Protein AF-A0A537VI72-F1 (afdb_monomer)

Radius of gyration: 12.32 Å; Cα contacts (8 Å, |Δi|>4): 89; chains: 1; bounding box: 38×20×35 Å

Mean predicted aligned error: 8.65 Å

pLDDT: mean 70.5, std 12.78, range [35.41, 85.62]

Secondary structure (DSSP, 8-state):
------HHHHHHHHHHHHS-EEEESTTSHHHHHHHHHTTSEEEEEE-SSS-EEEEEE-HHHHHHHHHHHTT--

Structure (mmCIF, N/CA/C/O backbone):
data_AF-A0A537VI72-F1
#
_entry.id   AF-A0A537VI72-F1
#
loop_
_atom_site.group_PDB
_atom_site.id
_atom_site.type_symbol
_atom_site.label_atom_id
_atom_site.label_alt_id
_atom_site.label_comp_id
_atom_site.label_asym_id
_atom_site.label_entity_id
_atom_site.label_seq_id
_atom_site.pdbx_PDB_ins_code
_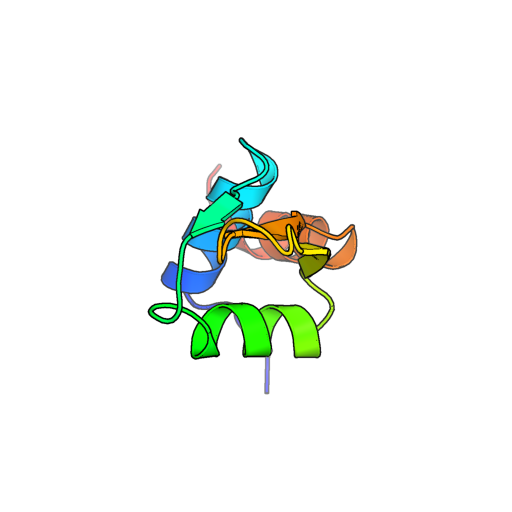atom_site.Cartn_x
_atom_site.Cartn_y
_atom_site.Cartn_z
_atom_site.occupancy
_atom_site.B_iso_or_equiv
_atom_site.auth_seq_id
_atom_site.auth_comp_id
_atom_site.auth_asym_id
_atom_site.auth_atom_id
_atom_site.pdbx_PDB_model_num
ATOM 1 N N . MET A 1 1 ? 3.961 -5.665 -20.118 1.00 41.19 1 MET A N 1
ATOM 2 C CA . MET A 1 1 ? 3.875 -4.456 -19.275 1.00 41.19 1 MET A CA 1
ATOM 3 C C . MET A 1 1 ? 4.734 -4.713 -18.060 1.00 41.19 1 MET A C 1
ATOM 5 O O . MET A 1 1 ? 4.354 -5.513 -17.219 1.00 41.19 1 MET A O 1
ATOM 9 N N . THR A 1 2 ? 5.940 -4.157 -18.036 1.00 44.88 2 THR A N 1
ATOM 10 C CA . THR A 1 2 ? 6.804 -4.197 -16.856 1.00 44.88 2 THR A CA 1
ATOM 11 C C . THR A 1 2 ? 6.065 -3.446 -15.763 1.00 44.88 2 THR A C 1
ATOM 13 O O . THR A 1 2 ? 5.729 -2.276 -15.936 1.00 44.88 2 THR A O 1
ATOM 16 N N . ASP A 1 3 ? 5.709 -4.152 -14.700 1.00 56.81 3 ASP A N 1
ATOM 17 C CA . ASP A 1 3 ? 4.851 -3.656 -13.635 1.00 56.81 3 ASP A CA 1
ATOM 18 C C . ASP A 1 3 ? 5.661 -2.710 -12.728 1.00 56.81 3 ASP A C 1
ATOM 20 O O . ASP A 1 3 ? 6.029 -3.025 -11.602 1.00 56.81 3 ASP A O 1
ATOM 24 N N . ILE A 1 4 ? 6.055 -1.565 -13.290 1.00 70.00 4 ILE A N 1
ATOM 25 C CA . ILE A 1 4 ? 6.897 -0.568 -12.636 1.00 70.00 4 ILE A CA 1
ATOM 26 C C . ILE A 1 4 ? 6.012 0.181 -11.645 1.00 70.00 4 ILE A C 1
ATOM 28 O O . ILE A 1 4 ? 5.081 0.894 -12.029 1.00 70.00 4 ILE A O 1
ATOM 32 N N . LEU A 1 5 ? 6.297 -0.014 -10.360 1.00 73.88 5 LEU A N 1
ATOM 33 C CA . LEU A 1 5 ? 5.729 0.792 -9.289 1.00 73.88 5 LEU A CA 1
ATOM 34 C C . LEU A 1 5 ? 6.074 2.263 -9.535 1.00 73.88 5 LEU A C 1
ATOM 36 O O . LEU A 1 5 ? 7.223 2.616 -9.796 1.00 73.88 5 LEU A O 1
ATOM 40 N N . THR A 1 6 ? 5.075 3.131 -9.446 1.00 79.75 6 THR A N 1
ATOM 41 C CA . THR A 1 6 ? 5.291 4.580 -9.518 1.00 79.75 6 THR A CA 1
ATOM 42 C C . THR A 1 6 ? 6.052 5.075 -8.282 1.00 79.75 6 THR A C 1
ATOM 44 O O . THR A 1 6 ? 5.968 4.471 -7.215 1.00 79.75 6 THR A O 1
ATOM 47 N N . ASN A 1 7 ? 6.766 6.203 -8.383 1.00 79.94 7 ASN A N 1
ATOM 48 C CA . ASN A 1 7 ? 7.483 6.801 -7.240 1.00 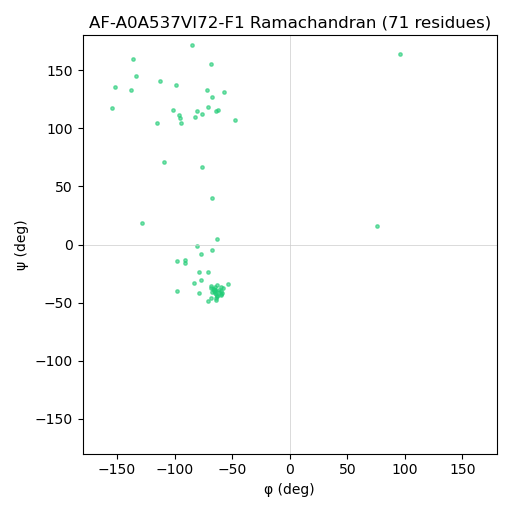79.94 7 ASN A CA 1
ATOM 49 C C . ASN A 1 7 ? 6.581 7.031 -6.011 1.00 79.94 7 ASN A C 1
ATOM 51 O O . ASN A 1 7 ? 7.018 6.860 -4.870 1.00 79.94 7 ASN A O 1
ATOM 55 N N . ASP A 1 8 ? 5.311 7.362 -6.241 1.00 77.69 8 ASP A N 1
ATOM 56 C CA . ASP A 1 8 ? 4.283 7.459 -5.206 1.00 77.69 8 ASP A CA 1
ATOM 57 C C . ASP A 1 8 ? 3.993 6.110 -4.529 1.00 77.69 8 ASP A C 1
ATOM 59 O O . ASP A 1 8 ? 3.927 6.038 -3.303 1.00 77.69 8 ASP A O 1
ATOM 63 N N . GLU A 1 9 ? 3.834 5.036 -5.308 1.00 78.56 9 GLU A N 1
ATOM 64 C CA . GLU A 1 9 ? 3.637 3.674 -4.792 1.00 78.56 9 GLU A CA 1
ATOM 65 C C . GLU A 1 9 ? 4.873 3.183 -4.023 1.00 78.56 9 GLU A C 1
ATOM 67 O O . GLU A 1 9 ? 4.736 2.591 -2.955 1.00 78.56 9 GLU A O 1
ATOM 72 N N . ILE A 1 10 ? 6.079 3.498 -4.504 1.00 82.06 10 ILE A N 1
ATOM 73 C CA . ILE A 1 10 ? 7.352 3.183 -3.838 1.00 82.06 10 ILE A CA 1
ATOM 74 C C . ILE A 1 10 ? 7.456 3.922 -2.497 1.00 82.06 10 ILE A C 1
ATOM 76 O O . ILE A 1 10 ? 7.764 3.310 -1.476 1.00 82.06 10 ILE A O 1
ATOM 80 N N . SER A 1 11 ? 7.161 5.226 -2.463 1.00 79.62 11 SER A N 1
ATOM 81 C CA . SER A 1 11 ? 7.185 6.023 -1.223 1.00 79.62 11 SER A CA 1
ATOM 82 C C . SER A 1 11 ? 6.161 5.541 -0.196 1.00 79.62 11 SER A C 1
ATOM 84 O O . SER A 1 11 ? 6.407 5.571 1.016 1.00 79.62 11 SER A O 1
ATOM 86 N N . LEU A 1 12 ? 5.015 5.071 -0.680 1.00 77.88 12 LEU A N 1
ATOM 87 C CA . LEU A 1 12 ? 3.948 4.502 0.126 1.00 77.88 12 LEU A CA 1
ATOM 88 C C . LEU A 1 12 ? 4.352 3.138 0.699 1.00 77.88 12 LEU A C 1
ATOM 90 O O . LEU A 1 12 ? 4.267 2.955 1.912 1.00 77.88 12 LEU A O 1
ATOM 94 N N . LEU A 1 13 ? 4.888 2.230 -0.122 1.00 79.62 13 LEU A N 1
ATOM 95 C CA . LEU A 1 13 ? 5.434 0.948 0.335 1.00 79.62 13 LEU A CA 1
ATOM 96 C C . LEU A 1 13 ? 6.577 1.153 1.340 1.00 79.62 13 LEU A C 1
ATOM 98 O O . LEU A 1 13 ? 6.585 0.520 2.392 1.00 79.62 13 LEU A O 1
ATOM 102 N N . ARG A 1 14 ? 7.492 2.098 1.089 1.00 79.12 14 ARG A N 1
ATOM 103 C CA . ARG A 1 14 ? 8.573 2.451 2.027 1.00 79.12 14 ARG A CA 1
ATOM 104 C C . ARG A 1 14 ? 8.027 2.980 3.352 1.00 79.12 14 ARG A C 1
ATOM 106 O O . ARG A 1 14 ? 8.560 2.663 4.414 1.00 79.12 14 ARG A O 1
ATOM 113 N N . SER A 1 15 ? 6.964 3.782 3.302 1.00 77.50 15 SER A N 1
ATOM 114 C CA . SER A 1 15 ? 6.288 4.259 4.512 1.00 77.50 15 SER A CA 1
ATOM 115 C C . SER A 1 15 ? 5.671 3.107 5.300 1.00 77.50 15 SER A C 1
ATOM 117 O O . SER A 1 15 ? 5.825 3.086 6.517 1.00 77.50 15 SER A O 1
ATOM 119 N N . LEU A 1 16 ? 5.024 2.155 4.616 1.00 76.62 16 LEU A N 1
ATOM 120 C CA . LEU A 1 16 ? 4.439 0.962 5.232 1.00 76.62 16 LEU A CA 1
ATOM 121 C C . LEU A 1 16 ? 5.495 0.033 5.840 1.00 76.62 16 LEU A C 1
ATOM 123 O O . LEU A 1 16 ? 5.262 -0.508 6.916 1.00 76.62 16 LEU A O 1
ATOM 127 N N . GLU A 1 17 ? 6.649 -0.142 5.187 1.00 77.12 17 GLU A N 1
ATOM 128 C CA . GLU A 1 17 ? 7.759 -0.942 5.724 1.00 77.12 17 GLU A CA 1
ATOM 129 C C . GLU A 1 17 ? 8.309 -0.336 7.021 1.00 77.12 17 GLU A C 1
ATOM 131 O O . GLU A 1 17 ? 8.551 -1.050 7.992 1.00 77.12 17 GLU A O 1
ATOM 136 N N . LYS A 1 18 ? 8.490 0.990 7.051 1.00 73.94 18 LYS A N 1
ATOM 137 C CA . LYS A 1 18 ? 9.129 1.680 8.178 1.00 73.94 18 LYS A CA 1
ATOM 138 C C . LYS A 1 18 ? 8.206 1.839 9.388 1.00 73.94 18 LYS A C 1
ATOM 140 O O . LYS A 1 18 ? 8.681 1.910 10.520 1.00 73.94 18 LYS A O 1
ATOM 145 N N . LYS A 1 19 ? 6.898 1.956 9.161 1.00 64.25 19 LYS A N 1
ATOM 146 C CA . LYS A 1 19 ? 5.888 2.066 10.214 1.00 64.25 19 LYS A CA 1
ATOM 147 C C . LYS A 1 19 ? 4.572 1.557 9.642 1.00 64.25 19 LYS A C 1
ATOM 149 O O . LYS A 1 19 ? 4.064 2.172 8.708 1.00 64.25 19 LYS A O 1
ATOM 154 N N . SER A 1 20 ? 4.020 0.477 10.202 1.00 61.00 20 SER A N 1
ATOM 155 C CA . SER A 1 20 ? 2.677 -0.007 9.865 1.00 61.00 20 SER A CA 1
ATOM 156 C C . SER A 1 20 ? 1.723 1.183 9.895 1.00 61.00 20 SER A C 1
ATOM 158 O O . SER A 1 20 ? 1.496 1.776 10.952 1.00 61.00 20 SER A O 1
ATOM 160 N N . ARG A 1 21 ? 1.287 1.632 8.717 1.00 62.69 21 ARG A N 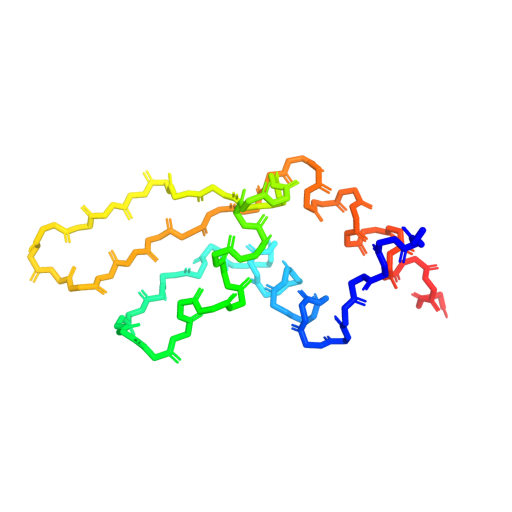1
ATOM 161 C CA . ARG A 1 21 ? 0.580 2.903 8.592 1.00 62.69 21 ARG A CA 1
ATOM 162 C C . ARG A 1 21 ? -0.903 2.597 8.637 1.00 62.69 21 ARG A C 1
ATOM 164 O O . ARG A 1 21 ? -1.449 2.009 7.710 1.00 62.69 21 ARG A O 1
ATOM 171 N N . THR A 1 22 ? -1.527 2.982 9.740 1.00 58.31 22 THR A N 1
ATOM 172 C CA . THR A 1 22 ? -2.979 3.080 9.860 1.00 58.31 22 THR A CA 1
ATOM 173 C C . THR A 1 22 ? -3.432 4.168 8.893 1.00 58.31 22 THR A C 1
ATOM 175 O O . THR A 1 22 ? -2.989 5.320 8.980 1.00 58.31 22 THR A O 1
ATOM 178 N N . ILE A 1 23 ? -4.196 3.778 7.874 1.00 61.09 23 ILE A N 1
ATOM 179 C CA . ILE A 1 23 ? -4.770 4.724 6.926 1.00 61.09 23 ILE A CA 1
ATOM 180 C C . ILE A 1 23 ? -6.159 5.032 7.427 1.00 61.09 23 ILE A C 1
ATOM 182 O O . ILE A 1 23 ? -7.091 4.240 7.272 1.00 61.09 23 ILE A O 1
ATOM 186 N N . ILE A 1 24 ? -6.270 6.219 8.005 1.00 52.19 24 ILE A N 1
ATOM 187 C CA . ILE A 1 24 ? -7.540 6.751 8.456 1.00 52.19 24 ILE A CA 1
ATOM 188 C C . ILE A 1 24 ? -8.239 7.368 7.247 1.00 52.19 24 ILE A C 1
ATOM 190 O O . ILE A 1 24 ? -7.832 8.417 6.743 1.00 52.19 24 ILE A O 1
ATOM 194 N N . GLY A 1 25 ? -9.312 6.727 6.796 1.00 48.50 25 GLY A N 1
ATOM 195 C CA . GLY A 1 25 ? -10.311 7.364 5.951 1.00 48.50 25 GLY A CA 1
ATOM 196 C C . GLY A 1 25 ? -10.192 7.187 4.434 1.00 48.50 25 GLY A C 1
ATOM 197 O O . GLY A 1 25 ? -9.172 6.840 3.839 1.00 48.50 25 GLY A O 1
ATOM 198 N N . ASN A 1 26 ? -11.326 7.505 3.813 1.00 52.06 26 ASN A N 1
ATOM 199 C CA . ASN A 1 26 ? -11.770 7.218 2.447 1.00 52.06 26 ASN A CA 1
ATOM 200 C C . ASN A 1 26 ? -10.932 7.849 1.304 1.00 52.06 26 ASN A C 1
ATOM 202 O O . ASN A 1 26 ? -11.311 7.775 0.138 1.00 52.06 26 ASN A O 1
ATOM 206 N N . PHE A 1 27 ? -9.816 8.520 1.607 1.00 51.84 27 PHE A N 1
ATOM 207 C CA . PHE A 1 27 ? -9.146 9.438 0.674 1.00 51.84 2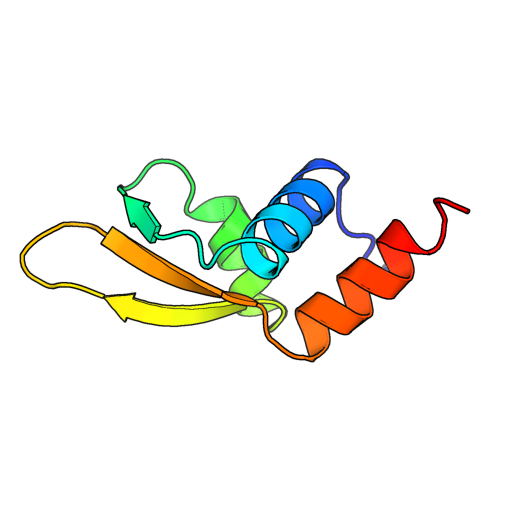7 PHE A CA 1
ATOM 208 C C . PHE A 1 27 ? -8.062 8.795 -0.201 1.00 51.84 27 PHE A C 1
ATOM 210 O O . PHE A 1 27 ? -7.615 9.406 -1.170 1.00 51.84 27 PHE A O 1
ATOM 217 N N . THR A 1 28 ? -7.609 7.573 0.102 1.00 57.81 28 THR A N 1
ATOM 218 C CA . THR A 1 28 ? -6.465 6.970 -0.615 1.00 57.81 28 THR A CA 1
ATOM 219 C C . THR A 1 28 ? -6.739 5.571 -1.170 1.00 57.81 28 THR A C 1
ATOM 221 O O . THR A 1 28 ? -5.809 4.873 -1.546 1.00 57.81 28 THR A O 1
ATOM 224 N N . HIS A 1 29 ? -7.998 5.153 -1.318 1.00 64.75 29 HIS A N 1
ATOM 225 C CA . HIS A 1 29 ? -8.311 3.768 -1.695 1.00 64.75 29 HIS A CA 1
ATOM 226 C C . HIS A 1 29 ? -7.704 3.335 -3.040 1.00 64.75 29 HIS A C 1
ATOM 228 O O . HIS A 1 29 ? -7.117 2.269 -3.093 1.00 64.75 29 HIS A O 1
ATOM 234 N N . LYS A 1 30 ? -7.710 4.156 -4.103 1.00 70.12 30 LYS A N 1
ATOM 235 C CA . LYS A 1 30 ? -7.263 3.703 -5.443 1.00 70.12 30 LYS A CA 1
ATOM 236 C C . LYS A 1 30 ? -5.824 3.172 -5.517 1.00 70.12 30 LYS A C 1
ATOM 238 O O . LYS A 1 30 ? -5.557 2.243 -6.271 1.00 70.12 30 LYS A O 1
ATOM 243 N N . ARG A 1 31 ? -4.880 3.775 -4.785 1.00 72.38 31 ARG A N 1
ATOM 244 C CA . ARG A 1 31 ? -3.473 3.331 -4.811 1.00 72.38 31 ARG A CA 1
ATOM 245 C C . ARG A 1 31 ? -3.259 2.094 -3.948 1.00 72.38 31 ARG A C 1
ATOM 247 O O . ARG A 1 31 ? -2.581 1.172 -4.384 1.00 72.38 31 ARG A O 1
ATOM 254 N N . TYR A 1 32 ? -3.869 2.059 -2.766 1.00 75.44 32 TYR A N 1
ATOM 255 C CA . TYR A 1 32 ? -3.796 0.894 -1.888 1.00 75.44 32 TYR A CA 1
ATOM 256 C C . TYR A 1 32 ? -4.547 -0.304 -2.480 1.00 75.44 32 TYR A C 1
ATOM 258 O O . TYR A 1 32 ? -4.021 -1.402 -2.440 1.00 75.44 32 TYR A O 1
ATOM 266 N N . ASP A 1 33 ? -5.684 -0.090 -3.137 1.00 77.62 33 ASP A N 1
ATOM 267 C CA . ASP A 1 33 ? -6.454 -1.108 -3.865 1.00 77.62 33 ASP A CA 1
ATOM 268 C C . ASP A 1 33 ? -5.631 -1.748 -4.989 1.00 77.62 33 ASP A C 1
ATOM 270 O O . ASP A 1 33 ? -5.575 -2.969 -5.118 1.00 77.62 33 ASP A O 1
ATOM 274 N N . ARG A 1 34 ? -4.877 -0.939 -5.743 1.00 80.88 34 ARG A N 1
ATOM 275 C CA . ARG A 1 34 ? -3.970 -1.444 -6.778 1.00 80.88 34 ARG A CA 1
ATOM 276 C C . ARG A 1 34 ? -2.793 -2.225 -6.189 1.00 80.88 34 ARG A C 1
ATOM 278 O O . ARG A 1 34 ? -2.427 -3.261 -6.734 1.00 80.88 34 ARG A O 1
ATOM 285 N N . LEU A 1 35 ? -2.210 -1.760 -5.083 1.00 80.00 35 LEU A N 1
ATOM 286 C CA . LEU A 1 35 ? -1.139 -2.476 -4.379 1.00 80.00 35 LEU A CA 1
ATOM 287 C C . LEU A 1 35 ? -1.643 -3.767 -3.713 1.00 80.00 35 LEU A C 1
ATOM 289 O O . LEU A 1 35 ? -0.921 -4.759 -3.700 1.00 80.00 35 LEU A O 1
ATOM 293 N N . GLU A 1 36 ? -2.869 -3.768 -3.190 1.00 82.06 36 GLU A N 1
ATOM 294 C CA . GLU A 1 36 ? -3.541 -4.934 -2.607 1.00 82.06 36 GLU A CA 1
ATOM 295 C C . GLU A 1 36 ? -3.876 -5.957 -3.696 1.00 82.06 36 GLU A C 1
ATOM 297 O O . GLU A 1 36 ? -3.539 -7.128 -3.554 1.00 82.06 36 GLU A O 1
ATOM 302 N N . THR A 1 37 ? -4.430 -5.510 -4.827 1.00 82.31 37 THR A N 1
ATOM 303 C CA . THR A 1 37 ? -4.720 -6.356 -5.998 1.00 82.31 37 THR A CA 1
ATOM 304 C C . THR A 1 37 ? -3.453 -7.013 -6.544 1.00 82.31 37 THR A C 1
ATOM 306 O O . THR A 1 37 ? -3.472 -8.167 -6.962 1.00 82.31 37 THR A O 1
ATOM 309 N N . LYS A 1 38 ? -2.325 -6.297 -6.508 1.00 82.50 38 LYS A N 1
ATOM 310 C CA . LYS A 1 38 ? -1.007 -6.835 -6.874 1.00 82.50 38 LYS A CA 1
ATOM 311 C C . LYS A 1 38 ? -0.379 -7.717 -5.789 1.00 82.50 38 LYS A C 1
ATOM 313 O O . LYS A 1 38 ? 0.656 -8.329 -6.030 1.00 82.50 38 LYS A O 1
ATOM 318 N N . GLY A 1 39 ? -0.975 -7.775 -4.600 1.00 85.19 39 GLY A N 1
ATOM 319 C CA . GLY A 1 39 ? -0.490 -8.563 -3.471 1.00 85.19 39 GLY A CA 1
ATOM 320 C C . GLY A 1 39 ? 0.720 -7.963 -2.757 1.00 85.19 39 GLY A C 1
ATOM 321 O O . GLY A 1 39 ? 1.376 -8.670 -1.997 1.00 85.19 39 GLY A O 1
ATOM 322 N N . TYR A 1 40 ? 1.035 -6.682 -2.970 1.00 85.38 40 TYR A N 1
ATOM 323 C CA . TYR A 1 40 ? 2.144 -5.984 -2.308 1.00 85.38 40 TYR A CA 1
ATOM 324 C C . TYR A 1 40 ? 1.820 -5.540 -0.883 1.00 85.38 40 TYR A C 1
ATOM 326 O O . TYR A 1 40 ? 2.715 -5.339 -0.062 1.00 85.38 40 TYR A O 1
ATOM 334 N N . ILE A 1 41 ? 0.539 -5.382 -0.578 1.00 83.88 41 ILE A N 1
ATOM 335 C CA . ILE A 1 41 ? 0.055 -5.041 0.753 1.00 83.88 41 ILE A CA 1
ATOM 336 C C . ILE A 1 41 ? -1.155 -5.908 1.083 1.00 83.88 41 ILE A C 1
ATOM 338 O O . ILE A 1 41 ? -1.813 -6.430 0.186 1.00 83.88 41 ILE A O 1
ATOM 342 N N . LYS A 1 42 ? -1.456 -6.040 2.369 1.00 83.25 42 LYS A N 1
ATOM 343 C CA . LYS A 1 42 ? -2.639 -6.737 2.870 1.00 83.25 42 LYS A CA 1
ATOM 344 C C . LYS A 1 42 ? -3.332 -5.899 3.935 1.00 83.25 42 LYS A C 1
ATOM 346 O O . LYS A 1 42 ? -2.665 -5.236 4.734 1.00 83.25 42 LYS A O 1
ATOM 351 N N . ARG A 1 43 ? -4.661 -5.960 3.984 1.00 79.12 43 ARG A N 1
ATOM 352 C CA . ARG A 1 43 ? -5.430 -5.457 5.126 1.00 79.12 43 ARG A CA 1
ATOM 353 C C . ARG A 1 43 ? -5.215 -6.373 6.320 1.00 79.12 43 ARG A C 1
ATOM 355 O O . ARG A 1 43 ? -5.520 -7.559 6.263 1.00 79.12 43 ARG A O 1
ATOM 362 N N . SER A 1 44 ? -4.650 -5.812 7.379 1.00 73.00 44 SER A N 1
ATOM 363 C CA . SER A 1 44 ? -4.311 -6.540 8.599 1.00 73.00 44 SER A CA 1
ATOM 364 C C . SER A 1 44 ? -5.379 -6.372 9.671 1.00 73.00 44 SER A C 1
ATOM 366 O O . SER A 1 44 ? -5.758 -7.338 10.326 1.00 73.00 44 SER A O 1
ATOM 368 N N . SER A 1 45 ? -5.928 -5.163 9.812 1.00 64.62 45 SER A N 1
ATOM 369 C CA . SER A 1 45 ? -7.024 -4.917 10.745 1.00 64.62 45 SER A CA 1
ATOM 370 C C . SER A 1 45 ? -7.896 -3.768 10.263 1.00 64.62 45 SER A C 1
ATOM 372 O O . SER A 1 45 ? -7.391 -2.738 9.820 1.00 64.62 45 SER A O 1
ATOM 374 N N . GLN A 1 46 ? -9.208 -3.954 10.335 1.00 64.31 46 GLN A N 1
ATOM 375 C CA . GLN A 1 46 ? -10.192 -2.907 10.100 1.00 64.31 46 GLN A CA 1
ATOM 376 C C . GLN A 1 46 ? -10.910 -2.689 11.425 1.00 64.31 46 GLN A C 1
ATOM 378 O O . GLN A 1 46 ? -11.717 -3.523 11.840 1.00 64.31 46 GLN A O 1
ATOM 383 N N . SER A 1 47 ? -10.582 -1.600 12.117 1.00 59.25 47 SER A N 1
ATOM 384 C CA . SER A 1 47 ? -11.286 -1.256 13.349 1.00 59.25 47 SER A CA 1
ATOM 385 C C . SER A 1 47 ? -12.727 -0.870 12.990 1.00 59.25 47 SER A C 1
ATOM 387 O O . SER A 1 47 ? -12.925 -0.018 12.133 1.00 59.25 47 SER A O 1
ATOM 389 N N . PRO A 1 48 ? -13.765 -1.458 13.604 1.00 59.22 48 PRO A N 1
ATOM 390 C CA . PRO A 1 48 ? -15.147 -1.069 13.311 1.00 59.22 48 PRO A CA 1
ATOM 391 C C . PRO A 1 48 ? -15.495 0.326 13.862 1.00 59.22 48 PRO A C 1
ATOM 393 O O . PRO A 1 48 ? -16.397 0.985 13.354 1.00 59.22 48 PRO A O 1
ATOM 396 N N . SER A 1 49 ? -14.772 0.789 14.887 1.00 61.16 49 SER A N 1
ATOM 397 C CA . SER A 1 49 ? -15.073 2.022 15.634 1.00 61.16 49 SER A CA 1
ATOM 398 C C . SER A 1 49 ? -14.395 3.280 15.081 1.00 61.16 49 SER A C 1
ATOM 400 O O . SER A 1 49 ? -14.760 4.397 15.434 1.00 61.16 49 SER A O 1
ATOM 402 N N 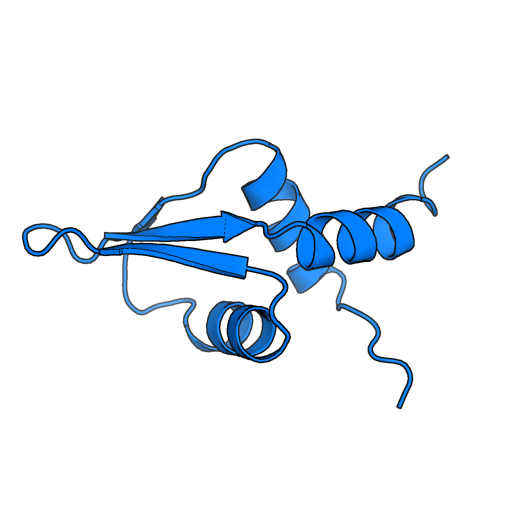. MET A 1 50 ? -13.389 3.111 14.233 1.00 57.28 50 MET A N 1
ATOM 403 C CA . MET A 1 50 ? -12.653 4.181 13.566 1.00 57.28 50 MET A CA 1
ATOM 404 C C . MET A 1 50 ? -12.466 3.692 12.141 1.00 57.28 50 MET A C 1
ATOM 406 O O . MET A 1 50 ? -12.080 2.546 11.982 1.00 57.28 50 MET A O 1
ATOM 410 N N . GLN A 1 51 ? -12.737 4.503 11.118 1.00 65.25 51 GLN A N 1
ATOM 411 C CA . GLN A 1 51 ? -12.557 4.152 9.694 1.00 65.25 51 GLN A CA 1
ATOM 412 C C . GLN A 1 51 ? -11.067 3.989 9.307 1.00 65.25 51 GLN A C 1
ATOM 414 O O . GLN A 1 51 ? -10.607 4.468 8.271 1.00 65.25 51 GLN A O 1
ATOM 419 N N . ASP A 1 52 ? -10.306 3.372 10.198 1.00 67.69 52 ASP A N 1
ATOM 420 C CA . ASP A 1 52 ? -8.895 3.105 10.160 1.00 67.69 52 ASP A CA 1
ATOM 421 C C . ASP A 1 52 ? -8.697 1.695 9.635 1.00 67.69 52 ASP A C 1
ATOM 423 O O . ASP A 1 52 ? -9.053 0.698 10.277 1.00 67.69 52 ASP A O 1
ATOM 427 N N . ILE A 1 53 ? -8.149 1.629 8.431 1.00 72.31 53 ILE A N 1
ATOM 428 C CA . ILE A 1 53 ? -7.738 0.377 7.827 1.00 72.31 53 ILE A CA 1
ATOM 429 C C . ILE A 1 53 ? -6.225 0.299 7.988 1.00 72.31 53 ILE A C 1
ATOM 431 O O . ILE A 1 53 ? -5.469 1.103 7.434 1.00 72.31 53 ILE A O 1
ATOM 435 N N . LEU A 1 54 ? -5.776 -0.685 8.762 1.00 75.00 54 LEU A N 1
ATOM 436 C CA . LEU A 1 54 ? -4.367 -1.000 8.903 1.00 75.00 54 LEU A CA 1
ATOM 437 C C . LEU A 1 54 ? -3.934 -1.841 7.703 1.00 75.00 54 LEU A C 1
ATOM 439 O O . LEU A 1 54 ? -4.373 -2.985 7.544 1.00 75.00 54 LEU A O 1
ATOM 443 N N . TYR A 1 55 ? -3.046 -1.285 6.886 1.00 77.75 55 TYR A N 1
ATOM 444 C CA . TYR A 1 55 ? -2.371 -2.037 5.837 1.00 77.75 55 TYR A CA 1
ATOM 445 C C . TYR A 1 55 ? -0.981 -2.454 6.304 1.00 77.75 55 TYR A C 1
ATOM 447 O O . TYR A 1 55 ? -0.231 -1.671 6.888 1.00 77.75 55 TYR A O 1
ATOM 455 N N . GLU A 1 56 ? -0.628 -3.694 6.001 1.00 79.44 56 GLU A N 1
ATOM 456 C CA . GLU A 1 56 ? 0.714 -4.229 6.178 1.00 79.44 56 GLU A CA 1
ATOM 457 C C . GLU A 1 56 ? 1.342 -4.524 4.821 1.00 79.44 56 GLU A C 1
ATOM 459 O O . GLU A 1 56 ? 0.679 -5.030 3.914 1.00 79.44 56 GLU A O 1
ATOM 464 N N . ILE A 1 57 ? 2.636 -4.240 4.684 1.00 82.44 57 ILE A N 1
ATOM 465 C CA . ILE A 1 57 ? 3.400 -4.634 3.501 1.00 82.44 57 ILE A CA 1
ATOM 466 C C . ILE A 1 57 ? 3.637 -6.151 3.515 1.00 82.44 57 ILE A C 1
ATOM 468 O O . ILE A 1 57 ? 4.027 -6.725 4.536 1.00 82.44 57 ILE A O 1
ATOM 472 N N . THR A 1 58 ? 3.391 -6.815 2.389 1.00 84.50 58 THR A N 1
ATOM 473 C CA . THR A 1 58 ? 3.652 -8.252 2.230 1.00 84.50 58 THR A CA 1
ATOM 474 C C . THR A 1 58 ? 5.106 -8.495 1.830 1.00 84.50 58 THR A C 1
ATOM 476 O O . THR A 1 58 ? 5.846 -7.565 1.504 1.00 84.50 58 THR A O 1
ATOM 479 N N . ASP A 1 59 ? 5.525 -9.759 1.810 1.00 85.62 59 ASP A N 1
ATOM 480 C CA . ASP A 1 59 ? 6.860 -10.130 1.333 1.00 85.62 59 ASP A CA 1
ATOM 481 C C . ASP A 1 59 ? 7.085 -9.708 -0.132 1.00 85.62 59 ASP A C 1
ATOM 483 O O . ASP A 1 59 ? 8.113 -9.120 -0.466 1.00 85.62 59 ASP A O 1
ATOM 487 N N . ALA A 1 60 ? 6.058 -9.859 -0.977 1.00 85.38 60 ALA A N 1
ATOM 488 C CA . ALA A 1 60 ? 6.072 -9.374 -2.355 1.00 85.38 60 ALA A CA 1
ATOM 489 C C . ALA A 1 60 ? 6.231 -7.847 -2.431 1.00 85.38 60 ALA A C 1
ATOM 491 O O . ALA A 1 60 ? 6.989 -7.351 -3.262 1.00 85.38 60 ALA A O 1
ATOM 492 N N . GLY A 1 61 ? 5.558 -7.091 -1.556 1.00 83.62 61 GLY A N 1
ATOM 493 C CA . GLY A 1 61 ? 5.701 -5.635 -1.492 1.00 83.62 61 GLY A CA 1
ATOM 494 C C . GLY A 1 61 ? 7.098 -5.202 -1.064 1.00 83.62 61 GLY A C 1
ATOM 495 O O . GLY A 1 61 ? 7.649 -4.272 -1.646 1.00 83.62 61 GLY A O 1
ATOM 496 N N . LYS A 1 62 ? 7.706 -5.908 -0.103 1.00 82.75 62 LYS A N 1
ATOM 497 C CA . LYS A 1 62 ? 9.101 -5.681 0.310 1.00 82.75 62 LYS A CA 1
ATOM 498 C C . LYS A 1 62 ? 10.079 -6.011 -0.814 1.00 82.75 62 LYS A C 1
ATOM 500 O O . LYS A 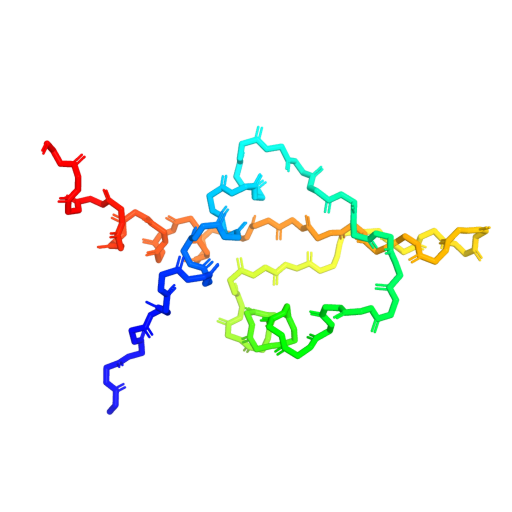1 62 ? 11.019 -5.254 -1.043 1.00 82.75 62 LYS A O 1
ATOM 505 N N . ALA A 1 63 ? 9.859 -7.108 -1.536 1.00 83.88 63 ALA A N 1
ATOM 506 C CA . ALA A 1 63 ? 10.674 -7.484 -2.687 1.00 83.88 63 ALA A CA 1
ATOM 507 C C . ALA A 1 63 ? 10.567 -6.447 -3.814 1.00 83.88 63 ALA A C 1
ATOM 509 O O . ALA A 1 63 ? 11.585 -6.017 -4.352 1.00 83.88 63 ALA A O 1
ATOM 510 N N . ALA A 1 64 ? 9.355 -5.982 -4.118 1.00 79.81 64 ALA A N 1
ATOM 511 C CA . ALA A 1 64 ? 9.121 -4.953 -5.125 1.00 79.81 64 ALA A CA 1
ATOM 512 C C . ALA A 1 64 ? 9.701 -3.595 -4.701 1.00 79.81 64 ALA A C 1
ATOM 514 O O . ALA A 1 64 ? 10.308 -2.898 -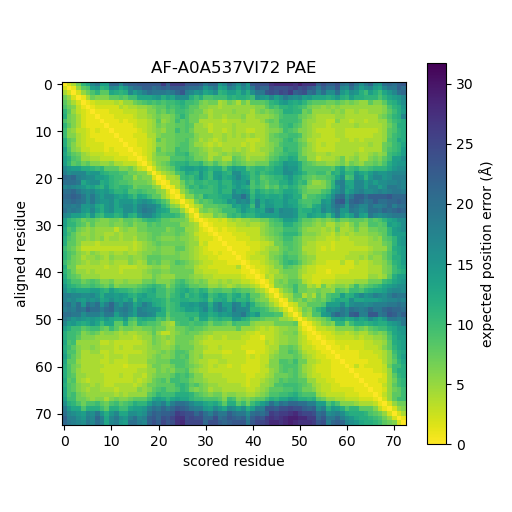5.511 1.00 79.81 64 ALA A O 1
ATOM 515 N N . LEU A 1 65 ? 9.605 -3.252 -3.414 1.00 80.62 65 LEU A N 1
ATOM 516 C CA . LEU A 1 65 ? 10.243 -2.069 -2.854 1.00 80.62 65 LEU A CA 1
ATOM 517 C C . LEU A 1 65 ? 11.771 -2.170 -2.890 1.00 80.62 65 LEU A C 1
ATOM 519 O O . LEU A 1 65 ? 12.421 -1.177 -3.186 1.00 80.62 65 LEU A O 1
ATOM 523 N N . ARG A 1 66 ? 12.362 -3.343 -2.636 1.00 79.12 66 ARG A N 1
ATOM 524 C CA . ARG A 1 66 ? 13.805 -3.579 -2.807 1.00 79.12 66 ARG A CA 1
ATOM 525 C C . ARG A 1 66 ? 14.229 -3.499 -4.267 1.00 79.12 66 ARG A C 1
ATOM 527 O O . ARG A 1 66 ? 15.265 -2.918 -4.547 1.00 79.12 66 ARG A O 1
ATOM 534 N N . ALA A 1 67 ? 13.436 -4.030 -5.192 1.00 78.31 67 ALA A N 1
ATOM 535 C CA . ALA A 1 67 ? 13.707 -3.914 -6.622 1.00 78.31 67 ALA A CA 1
ATOM 536 C C . ALA A 1 67 ? 13.636 -2.452 -7.096 1.00 78.31 67 ALA A C 1
ATOM 538 O O . ALA A 1 67 ? 14.438 -2.026 -7.921 1.00 78.31 67 ALA A O 1
ATOM 539 N N . ALA A 1 68 ? 12.713 -1.668 -6.537 1.00 71.69 68 ALA A N 1
ATOM 540 C CA . ALA A 1 68 ? 12.535 -0.261 -6.873 1.00 71.69 68 ALA A CA 1
ATOM 541 C C . ALA A 1 68 ? 13.493 0.688 -6.121 1.00 71.69 68 ALA A C 1
ATOM 543 O O . ALA A 1 68 ? 13.895 1.721 -6.645 1.00 71.69 68 ALA A O 1
ATOM 544 N N . GLY A 1 69 ? 13.846 0.350 -4.880 1.00 60.66 69 GLY A N 1
ATOM 545 C CA . GLY A 1 69 ? 14.675 1.136 -3.964 1.00 60.66 69 GLY A CA 1
ATOM 546 C C . GLY A 1 69 ? 16.144 0.715 -3.929 1.00 60.66 69 GLY A C 1
ATOM 547 O O . GLY A 1 69 ? 16.971 1.487 -3.459 1.00 60.66 69 GLY A O 1
ATOM 548 N N . GLY A 1 70 ? 16.487 -0.457 -4.470 1.00 49.72 70 GLY A N 1
ATOM 549 C CA . GLY A 1 70 ? 17.863 -0.908 -4.709 1.00 49.72 70 GLY A CA 1
ATOM 550 C C . GLY A 1 70 ? 18.591 -0.104 -5.791 1.00 49.72 70 GLY A C 1
ATOM 551 O O . GLY A 1 70 ? 19.784 -0.291 -5.987 1.00 49.72 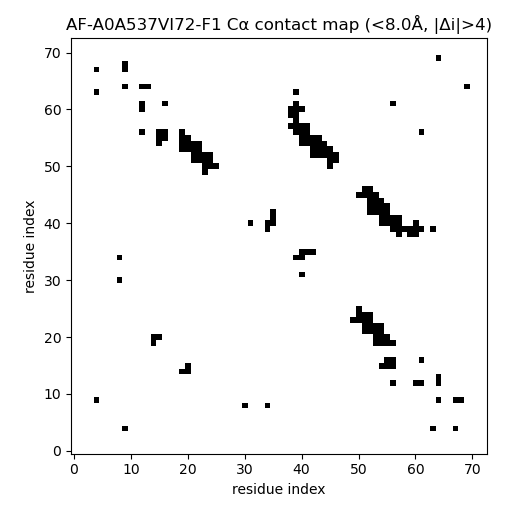70 GLY A O 1
ATOM 552 N N . ALA A 1 71 ? 17.893 0.824 -6.454 1.00 45.47 71 ALA A N 1
ATOM 553 C CA . ALA A 1 71 ? 18.490 1.865 -7.284 1.00 45.47 71 ALA A CA 1
ATOM 554 C C . ALA A 1 71 ? 19.021 3.072 -6.476 1.00 45.47 71 ALA A C 1
ATOM 556 O O . ALA A 1 71 ? 19.557 4.002 -7.068 1.00 45.47 71 ALA A O 1
ATOM 557 N N . ALA A 1 72 ? 18.880 3.079 -5.145 1.00 40.75 72 ALA A N 1
ATOM 558 C CA . ALA A 1 72 ? 19.491 4.073 -4.264 1.00 40.75 72 ALA A CA 1
ATOM 559 C C . ALA A 1 72 ? 20.616 3.416 -3.449 1.00 40.75 72 ALA A C 1
ATOM 561 O O . ALA A 1 72 ? 20.459 3.145 -2.257 1.00 40.75 72 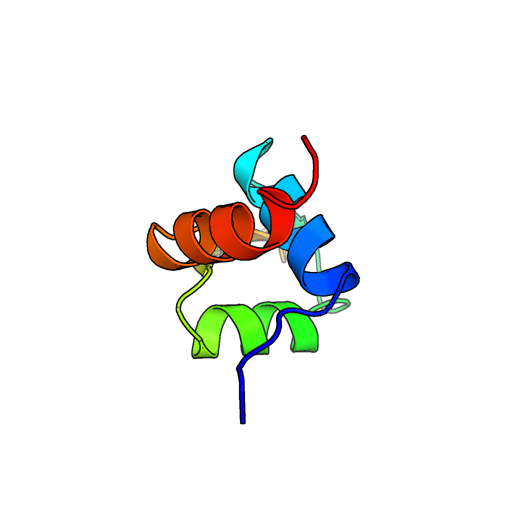ALA A O 1
ATOM 562 N N . GLY A 1 73 ? 21.709 3.098 -4.144 1.00 35.41 73 GLY A N 1
ATOM 563 C CA . GLY A 1 73 ? 23.043 3.021 -3.547 1.00 35.41 73 GLY A CA 1
ATOM 564 C C . GLY A 1 73 ? 23.677 4.403 -3.538 1.00 35.41 73 GLY A C 1
ATOM 565 O O . GLY A 1 73 ? 23.393 5.167 -4.489 1.00 35.41 73 GLY A O 1
#

Foldseek 3Di:
DPPQQDPVLLVVLVVQVVPQDFDFDDDPCPSVVVCVVVVQKDFDDCDPVTNTTGIHGDPVVVVSSCVNVVVPD

Solvent-accessible surface area (backbone atoms only — not comparable to full-atom values): 4280 Å² total; per-residue (Å²): 131,83,88,71,75,48,73,67,55,43,54,48,50,53,46,25,70,78,41,73,43,66,44,73,52,90,83,56,54,75,64,53,50,52,35,37,75,70,47,24,30,42,82,74,46,69,50,90,91,43,72,31,41,28,39,38,62,31,72,58,25,50,51,51,41,46,69,67,49,65,75,69,120

Sequence (73 aa):
MTDILTNDEISLLRSLEKKSRTIIGNFTHKRYDRLETKGYIKRSSQSPSMQDILYEITDAGKAALRAAGGAAG

Nearest PDB structures (foldseek):
  1lnw-assembly7_A  TM=7.928E-01  e=1.017E-01  Pseudomonas aeruginosa
  5yi3-assembly1_A  TM=7.713E-01  e=1.634E-01  Lactococcus lactis subsp. lactis Il1403
  3nqo-assembly1_A  TM=7.595E-01  e=2.628E-01  Clostridioides difficile 630
  2fbh-assembly1_A  TM=6.599E-01  e=5.930E-01  Pseudomonas aeruginosa
  2dqr-assembly1_B  TM=5.753E-01  e=5.178E-01  Bacillus subtilis